Protein AF-A0A925GMM0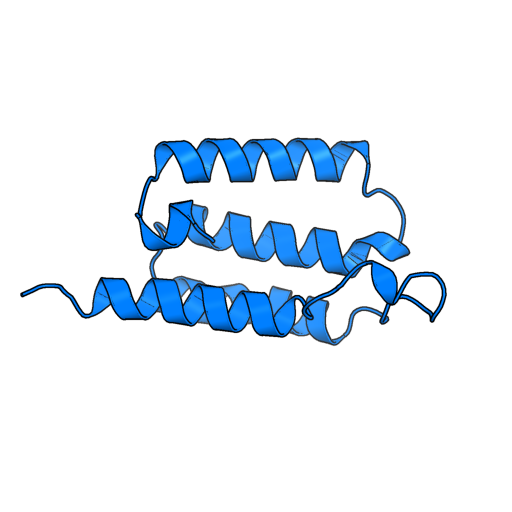-F1 (afdb_monomer_lite)

Sequence (103 aa):
LHYLRRREIDALLFRVESLRKYAGTHLKDSSSIRSKTFFKLLELTVRLDLNPGQCRLKSKYLLTRLQNAPLPGDAYAEIEIIPYEHLWDLTLKLLKEKSSRVF

Foldseek 3Di:
DVCLLVVVLVVLVVVLVVLVVCCVPPVDDLLCQLVVLLSVLSVVCSVVVNQLVSSVVVSVVSLVSNVPRDDRPPVCVVVPPDRSNVVSVVSSVSSVVVVPPPD

Structure (mmCIF, N/CA/C/O backbone):
data_AF-A0A925GMM0-F1
#
_entry.id   AF-A0A925GMM0-F1
#
loop_
_atom_site.group_PDB
_atom_site.id
_atom_site.type_symbol
_atom_site.label_atom_id
_atom_site.label_alt_id
_atom_site.label_comp_id
_atom_site.label_asym_id
_atom_site.label_entity_id
_atom_site.label_seq_id
_atom_site.pdbx_PDB_ins_code
_atom_site.Cartn_x
_atom_site.Cartn_y
_atom_site.Cartn_z
_atom_site.occupancy
_atom_site.B_iso_or_equiv
_atom_site.auth_seq_id
_atom_site.auth_comp_id
_atom_site.auth_asym_id
_atom_site.auth_atom_id
_atom_site.pdbx_PDB_model_num
ATOM 1 N N . LEU A 1 1 ? -2.738 -8.342 3.878 1.00 84.69 1 LEU A N 1
ATOM 2 C CA . LEU A 1 1 ? -4.204 -8.250 4.112 1.00 84.69 1 LEU A CA 1
ATOM 3 C C . LEU A 1 1 ? -4.674 -8.904 5.414 1.00 84.69 1 LEU A C 1
ATOM 5 O O . LEU A 1 1 ? -5.596 -8.379 6.022 1.00 84.69 1 LEU A O 1
ATOM 9 N N . HIS A 1 2 ? -4.043 -9.988 5.886 1.00 91.44 2 HIS A N 1
ATOM 10 C CA . HIS A 1 2 ? -4.378 -10.628 7.170 1.00 91.44 2 HIS A CA 1
ATOM 11 C C . HIS A 1 2 ? -4.468 -9.639 8.355 1.00 91.44 2 HIS A C 1
ATOM 13 O O . HIS A 1 2 ? -5.521 -9.532 8.979 1.00 91.44 2 HIS A O 1
ATOM 19 N N . TYR A 1 3 ? -3.407 -8.858 8.600 1.00 92.38 3 TYR A N 1
ATOM 20 C CA . TYR A 1 3 ? -3.358 -7.860 9.682 1.00 92.38 3 TYR A CA 1
ATOM 21 C C . TYR A 1 3 ? -4.368 -6.721 9.505 1.00 92.38 3 TYR A C 1
ATOM 23 O O . TYR A 1 3 ? -4.971 -6.267 10.471 1.00 92.38 3 TYR A O 1
ATOM 31 N N . LEU A 1 4 ? -4.631 -6.323 8.255 1.00 91.38 4 LEU A N 1
ATOM 32 C CA . LEU A 1 4 ? -5.642 -5.316 7.925 1.00 91.38 4 LEU A CA 1
ATOM 33 C C . LEU A 1 4 ? -7.039 -5.776 8.340 1.00 91.38 4 LEU A C 1
ATOM 35 O O . LEU A 1 4 ? -7.773 -5.038 8.991 1.00 91.38 4 LEU A O 1
ATOM 39 N N . ARG A 1 5 ? -7.380 -7.031 8.023 1.00 90.19 5 ARG A N 1
ATOM 40 C CA . ARG A 1 5 ? -8.657 -7.646 8.407 1.00 90.19 5 ARG A CA 1
ATOM 41 C C . ARG A 1 5 ? -8.844 -7.689 9.928 1.00 90.19 5 ARG A C 1
ATOM 43 O O . ARG A 1 5 ? -9.980 -7.658 10.399 1.00 90.19 5 ARG A O 1
ATOM 50 N N . ARG A 1 6 ? -7.747 -7.777 10.683 1.00 90.94 6 ARG A N 1
ATOM 51 C CA . ARG A 1 6 ? -7.727 -7.860 12.151 1.00 90.94 6 ARG A CA 1
ATOM 52 C C . ARG A 1 6 ? -7.541 -6.500 12.841 1.00 90.94 6 ARG A C 1
ATOM 54 O O . ARG A 1 6 ? -7.681 -6.440 14.052 1.00 90.94 6 ARG A O 1
ATOM 61 N N . ARG A 1 7 ? -7.278 -5.425 12.082 1.00 88.38 7 ARG A N 1
ATOM 62 C CA . ARG A 1 7 ? -6.886 -4.088 12.577 1.00 88.38 7 ARG A CA 1
ATOM 63 C C . ARG A 1 7 ? -5.745 -4.121 13.600 1.00 88.38 7 ARG A C 1
ATOM 65 O O . ARG A 1 7 ? -5.711 -3.330 14.533 1.00 88.38 7 ARG A O 1
ATOM 72 N N . GLU A 1 8 ? -4.779 -5.007 13.389 1.00 93.38 8 GLU A N 1
ATOM 73 C CA . GLU A 1 8 ? -3.558 -5.037 14.198 1.00 93.38 8 GLU A CA 1
ATOM 74 C C . GLU A 1 8 ? -2.628 -3.914 13.721 1.00 93.38 8 GLU A C 1
ATOM 76 O O . GLU A 1 8 ? -1.840 -4.101 12.792 1.00 93.38 8 GLU A O 1
ATOM 81 N N . ILE A 1 9 ? -2.794 -2.717 14.296 1.00 91.25 9 ILE A N 1
ATOM 82 C CA . ILE A 1 9 ? -2.144 -1.482 13.827 1.00 91.25 9 ILE A CA 1
ATOM 83 C C . ILE A 1 9 ? -0.623 -1.566 13.944 1.00 91.25 9 ILE A C 1
ATOM 85 O O . ILE A 1 9 ? 0.064 -1.267 12.971 1.00 91.25 9 ILE A O 1
ATOM 89 N N . ASP A 1 10 ? -0.097 -2.058 15.064 1.00 93.38 10 ASP A N 1
ATOM 90 C CA . ASP A 1 10 ? 1.353 -2.195 15.260 1.00 93.38 10 ASP A CA 1
ATOM 91 C C . ASP A 1 10 ? 1.965 -3.170 14.248 1.00 93.38 10 ASP A C 1
ATOM 93 O O . ASP A 1 10 ? 2.988 -2.889 13.620 1.00 93.38 10 ASP A O 1
ATOM 97 N N . ALA A 1 11 ? 1.278 -4.290 14.000 1.00 94.75 11 ALA A N 1
ATOM 98 C CA . ALA A 1 11 ? 1.685 -5.245 12.978 1.00 94.75 11 ALA A CA 1
ATOM 99 C C . ALA A 1 11 ? 1.628 -4.622 11.572 1.00 94.75 11 ALA A C 1
ATOM 101 O O . ALA A 1 11 ? 2.517 -4.859 10.755 1.00 94.75 11 ALA A O 1
ATOM 102 N N . LEU A 1 12 ? 0.615 -3.804 11.270 1.00 94.19 12 LEU A N 1
ATOM 103 C CA . LEU A 1 12 ? 0.520 -3.084 9.998 1.00 94.19 12 LEU A CA 1
ATOM 104 C C . LEU A 1 12 ? 1.649 -2.067 9.829 1.00 94.19 12 LEU A C 1
ATOM 106 O O . LEU A 1 12 ? 2.276 -2.055 8.770 1.00 94.19 12 LEU A O 1
ATOM 110 N N . LEU A 1 13 ? 1.932 -1.263 10.856 1.00 93.50 13 LEU A N 1
ATOM 111 C CA . LEU A 1 13 ? 3.021 -0.286 10.869 1.00 93.50 13 LEU A CA 1
ATOM 112 C C . LEU A 1 13 ? 4.362 -0.968 10.598 1.00 93.50 13 LEU A C 1
ATOM 114 O O . LEU A 1 13 ? 5.074 -0.582 9.670 1.00 93.50 13 LEU A O 1
ATOM 118 N N . PHE A 1 14 ? 4.654 -2.052 11.320 1.00 95.75 14 PHE A N 1
ATOM 119 C CA . PHE A 1 14 ? 5.879 -2.826 11.134 1.00 95.75 14 PHE A CA 1
ATOM 120 C C . PHE A 1 14 ? 6.015 -3.381 9.707 1.00 95.75 14 PHE A C 1
ATOM 122 O O . PHE A 1 14 ? 7.083 -3.315 9.087 1.00 95.75 14 PHE A O 1
ATOM 129 N N . ARG A 1 15 ? 4.928 -3.923 9.142 1.00 94.56 15 ARG A N 1
ATOM 130 C CA . ARG A 1 15 ? 4.941 -4.472 7.778 1.00 94.56 15 ARG A CA 1
ATOM 131 C C . ARG A 1 15 ? 5.095 -3.383 6.724 1.00 94.56 15 ARG A C 1
ATOM 133 O O . ARG A 1 15 ? 5.866 -3.577 5.790 1.00 94.56 15 ARG A O 1
ATOM 140 N N . VAL A 1 16 ? 4.413 -2.250 6.873 1.00 94.19 16 VAL A N 1
ATOM 141 C CA . VAL A 1 16 ? 4.556 -1.099 5.971 1.00 94.19 16 VAL A CA 1
ATOM 142 C C . VAL A 1 16 ? 5.983 -0.560 6.006 1.00 94.19 16 VAL A C 1
ATOM 144 O O . VAL A 1 16 ? 6.568 -0.305 4.953 1.00 94.19 16 VAL A O 1
ATOM 147 N N . GLU A 1 17 ? 6.593 -0.458 7.186 1.00 94.56 17 GLU A N 1
ATOM 148 C CA . GLU A 1 17 ? 7.983 -0.027 7.298 1.00 94.56 17 GLU A CA 1
ATOM 149 C C . GLU A 1 17 ? 8.948 -1.023 6.634 1.00 94.56 17 GLU A C 1
ATOM 151 O O . GLU A 1 17 ? 9.852 -0.619 5.897 1.00 94.56 17 GLU A O 1
ATOM 156 N N . SER A 1 18 ? 8.724 -2.323 6.837 1.00 95.00 18 SER A N 1
ATOM 157 C CA . SER A 1 18 ? 9.507 -3.388 6.199 1.00 95.00 18 SER A CA 1
ATOM 158 C C . SER A 1 18 ? 9.402 -3.331 4.670 1.00 95.00 18 SER A C 1
ATOM 160 O O . SER A 1 18 ? 10.417 -3.412 3.978 1.00 95.00 18 SER A O 1
ATOM 162 N N . LEU A 1 19 ? 8.196 -3.114 4.133 1.00 93.56 19 LEU A N 1
ATOM 163 C CA . LEU A 1 19 ? 7.963 -2.942 2.694 1.00 93.56 19 LEU A CA 1
ATOM 164 C C . LEU A 1 19 ? 8.669 -1.700 2.147 1.00 93.56 19 LEU A C 1
ATOM 166 O O . LEU A 1 19 ? 9.255 -1.756 1.067 1.00 93.56 19 LEU A O 1
ATOM 170 N N . ARG A 1 20 ? 8.663 -0.592 2.896 1.00 91.44 20 ARG A N 1
ATOM 171 C CA . ARG A 1 20 ? 9.373 0.637 2.520 1.00 91.44 20 ARG A CA 1
ATOM 172 C C . ARG A 1 20 ? 10.881 0.403 2.421 1.00 91.44 20 ARG A C 1
ATOM 174 O O . ARG A 1 20 ? 11.488 0.819 1.436 1.00 91.44 20 ARG A O 1
ATOM 181 N N . LYS A 1 21 ? 11.473 -0.285 3.406 1.00 94.00 21 LYS A N 1
ATOM 182 C CA . LYS A 1 21 ? 12.900 -0.657 3.400 1.00 94.00 21 LYS A CA 1
ATOM 183 C C . LYS A 1 21 ? 13.219 -1.561 2.210 1.00 94.00 21 LYS A C 1
ATOM 185 O O . LYS A 1 21 ? 14.109 -1.243 1.429 1.00 94.00 21 LYS A O 1
ATOM 190 N N . TYR A 1 22 ? 12.440 -2.625 2.018 1.00 93.31 22 TYR A N 1
ATOM 191 C CA . TYR A 1 22 ? 12.618 -3.547 0.898 1.00 93.31 22 TYR A CA 1
ATOM 192 C C . TYR A 1 22 ? 12.525 -2.834 -0.458 1.00 93.31 22 TYR A C 1
ATOM 194 O O . TYR A 1 22 ? 13.397 -3.010 -1.305 1.00 93.31 22 TYR A O 1
ATOM 202 N N . ALA A 1 23 ? 11.518 -1.977 -0.652 1.00 90.31 23 ALA A N 1
ATOM 203 C CA . ALA A 1 23 ? 11.358 -1.221 -1.889 1.00 90.31 23 ALA A CA 1
ATOM 204 C C . ALA A 1 23 ? 12.542 -0.289 -2.163 1.00 90.31 23 ALA A C 1
ATOM 206 O O . ALA A 1 23 ? 13.015 -0.235 -3.293 1.00 90.31 23 ALA A O 1
ATOM 207 N N . GLY A 1 24 ? 13.043 0.412 -1.142 1.00 89.12 24 GLY A N 1
ATOM 208 C CA . GLY A 1 24 ? 14.215 1.278 -1.285 1.00 89.12 24 GLY A CA 1
ATOM 209 C C . GLY A 1 24 ? 15.488 0.514 -1.664 1.00 89.12 24 GLY A C 1
ATOM 210 O O . GLY A 1 24 ? 16.314 1.024 -2.423 1.00 89.12 24 GLY A O 1
ATOM 211 N N . THR A 1 25 ? 15.633 -0.717 -1.174 1.00 91.50 25 THR A N 1
ATOM 212 C CA . THR A 1 25 ? 16.824 -1.539 -1.415 1.00 91.50 25 THR A CA 1
ATOM 213 C C . THR A 1 25 ? 16.762 -2.293 -2.743 1.00 91.50 25 THR A C 1
ATOM 215 O O . THR A 1 25 ? 17.737 -2.266 -3.493 1.00 91.50 25 THR A O 1
ATOM 218 N N . HIS A 1 26 ? 15.631 -2.934 -3.049 1.00 88.38 26 HIS A N 1
ATOM 219 C CA . HIS A 1 26 ? 15.535 -3.955 -4.101 1.00 88.38 26 HIS A CA 1
ATOM 220 C C . HIS A 1 26 ? 14.707 -3.532 -5.312 1.00 88.38 26 HIS A C 1
ATOM 222 O O . HIS A 1 26 ? 14.943 -4.013 -6.413 1.00 88.38 26 HIS A O 1
ATOM 228 N N . LEU A 1 27 ? 13.765 -2.608 -5.142 1.00 87.50 27 LEU A N 1
ATOM 229 C CA . LEU A 1 27 ? 12.917 -2.148 -6.231 1.00 87.50 27 LEU A CA 1
ATOM 230 C C . LEU A 1 27 ? 13.527 -0.854 -6.768 1.00 87.50 27 LEU A C 1
ATOM 232 O O . LEU A 1 27 ? 13.159 0.234 -6.341 1.00 87.50 27 LEU A O 1
ATOM 236 N N . LYS A 1 28 ? 14.499 -0.918 -7.679 1.00 82.62 28 LYS A N 1
ATOM 237 C CA . LYS A 1 28 ? 15.160 0.295 -8.219 1.00 82.62 28 LYS A CA 1
ATOM 238 C C . LYS A 1 28 ? 14.887 0.523 -9.697 1.00 82.62 28 LYS A C 1
ATOM 240 O O . LYS A 1 28 ? 14.748 1.672 -10.101 1.00 82.62 28 LYS A O 1
ATOM 245 N N . ASP A 1 29 ? 14.667 -0.545 -10.440 1.00 83.62 29 ASP A N 1
ATOM 246 C CA . ASP A 1 29 ? 14.338 -0.512 -11.859 1.00 83.62 29 ASP A CA 1
ATOM 247 C C . ASP A 1 29 ? 12.919 0.019 -12.167 1.00 83.62 29 ASP A C 1
ATOM 249 O O . ASP A 1 29 ? 12.086 0.282 -11.277 1.00 83.62 29 ASP A O 1
ATOM 253 N N . SER A 1 30 ? 12.683 0.220 -13.466 1.00 77.88 30 SER A N 1
ATOM 254 C CA . SER A 1 30 ? 11.399 0.603 -14.056 1.00 77.88 30 SER A CA 1
ATOM 255 C C . SER A 1 30 ? 10.390 -0.550 -14.064 1.00 77.88 30 SER A C 1
ATOM 257 O O . SER A 1 30 ? 9.192 -0.295 -13.952 1.00 77.88 30 SER A O 1
ATOM 259 N N . SER A 1 31 ? 10.838 -1.807 -14.099 1.00 80.62 31 SER A N 1
ATOM 260 C CA . SER A 1 31 ? 9.967 -2.987 -13.970 1.00 80.62 31 SER A CA 1
ATOM 261 C C . SER A 1 31 ? 9.264 -3.048 -12.611 1.00 80.62 31 SER A C 1
ATOM 263 O O . SER A 1 31 ? 8.139 -3.527 -12.515 1.00 80.62 31 SER A O 1
ATOM 265 N N . SER A 1 32 ? 9.847 -2.462 -11.563 1.00 88.62 32 SER A N 1
ATOM 266 C CA . SER A 1 32 ? 9.244 -2.427 -10.227 1.00 88.62 32 SER A CA 1
ATOM 267 C C . SER A 1 32 ? 8.171 -1.348 -10.019 1.00 88.62 32 SER A C 1
ATOM 269 O O . SER A 1 32 ? 7.704 -1.162 -8.890 1.00 88.62 32 SER A O 1
ATOM 271 N N . ILE A 1 33 ? 7.795 -0.566 -11.042 1.00 90.88 33 ILE A N 1
ATOM 272 C CA . ILE A 1 33 ? 6.845 0.553 -10.876 1.00 90.88 33 ILE A CA 1
ATOM 273 C C . ILE A 1 33 ? 5.521 0.075 -10.269 1.00 90.88 33 ILE A C 1
ATOM 275 O O . ILE A 1 33 ? 4.995 0.752 -9.377 1.00 90.88 33 ILE A O 1
ATOM 279 N N . ARG A 1 34 ? 5.013 -1.085 -10.696 1.00 93.25 34 ARG A N 1
ATOM 280 C CA . ARG A 1 34 ? 3.756 -1.658 -10.195 1.00 93.25 34 ARG A CA 1
ATOM 281 C C . ARG A 1 34 ? 3.845 -1.979 -8.704 1.00 93.25 34 ARG A C 1
ATOM 283 O O . ARG A 1 34 ? 3.114 -1.377 -7.915 1.00 93.25 34 ARG A O 1
ATOM 290 N N . SER A 1 35 ? 4.815 -2.796 -8.286 1.00 92.00 35 SER A N 1
ATOM 291 C CA . SER A 1 35 ? 5.000 -3.172 -6.873 1.00 92.00 35 SER A CA 1
ATOM 292 C C . SER A 1 35 ? 5.272 -1.960 -5.978 1.00 92.00 35 SER A C 1
ATOM 294 O O . SER A 1 35 ? 4.662 -1.825 -4.918 1.00 92.00 35 SER A O 1
ATOM 296 N N . LYS A 1 36 ? 6.100 -1.005 -6.430 1.00 93.44 36 LYS A N 1
ATOM 297 C CA . LYS A 1 36 ? 6.332 0.265 -5.715 1.00 93.44 36 LYS A CA 1
ATOM 298 C C . LYS A 1 36 ? 5.040 1.047 -5.503 1.00 93.44 36 LYS A C 1
ATOM 300 O O . LYS A 1 36 ? 4.811 1.594 -4.426 1.00 93.44 36 LYS A O 1
ATOM 305 N N . THR A 1 37 ? 4.225 1.156 -6.549 1.00 95.56 37 THR A N 1
ATOM 306 C CA . THR A 1 37 ? 2.978 1.923 -6.501 1.00 95.56 37 THR A CA 1
ATOM 307 C C . THR A 1 37 ? 1.971 1.240 -5.582 1.00 95.56 37 THR A C 1
ATOM 309 O O . THR A 1 37 ? 1.360 1.908 -4.748 1.00 95.56 37 THR A O 1
ATOM 312 N N . PHE A 1 38 ? 1.876 -0.090 -5.636 1.00 96.00 38 PHE A N 1
ATOM 313 C CA . PHE A 1 38 ? 1.041 -0.855 -4.719 1.00 96.00 38 PHE A CA 1
ATOM 314 C C . PHE A 1 38 ? 1.495 -0.734 -3.255 1.00 96.00 38 PHE A C 1
ATOM 316 O O . PHE A 1 38 ? 0.668 -0.526 -2.370 1.00 96.00 38 PHE A O 1
ATOM 323 N N . PHE A 1 39 ? 2.798 -0.754 -2.964 1.00 95.62 39 PHE A N 1
ATOM 324 C CA . PHE A 1 39 ? 3.277 -0.560 -1.588 1.00 95.62 39 PHE A CA 1
ATOM 325 C C . PHE A 1 39 ? 2.944 0.833 -1.047 1.00 95.62 39 PHE A C 1
ATOM 327 O O . PHE A 1 39 ? 2.549 0.954 0.111 1.00 95.62 39 PHE A O 1
ATOM 334 N N . LYS A 1 40 ? 3.009 1.873 -1.889 1.00 96.44 40 LYS A N 1
ATOM 335 C CA . LYS A 1 40 ? 2.552 3.223 -1.519 1.00 96.44 40 LYS A CA 1
ATOM 336 C C . LYS A 1 40 ? 1.053 3.270 -1.223 1.00 96.44 40 LYS A C 1
ATOM 338 O O . LYS A 1 40 ? 0.644 3.981 -0.309 1.00 96.44 40 LYS A O 1
ATOM 343 N N . LEU A 1 41 ? 0.235 2.514 -1.960 1.00 97.81 41 LEU A N 1
ATOM 344 C CA . LEU A 1 41 ? -1.192 2.369 -1.658 1.00 97.81 41 LEU A CA 1
ATOM 345 C C . LEU A 1 41 ? -1.411 1.724 -0.279 1.00 97.81 41 LEU A C 1
ATOM 347 O O . LEU A 1 41 ? -2.234 2.207 0.494 1.00 97.81 41 LEU A O 1
ATOM 351 N N . LEU A 1 42 ? -0.646 0.685 0.071 1.00 96.81 42 LEU A N 1
ATOM 352 C CA . LEU A 1 42 ? -0.723 0.056 1.396 1.00 96.81 42 LEU A CA 1
ATOM 353 C C . LEU A 1 42 ? -0.258 0.998 2.516 1.00 96.81 42 LEU A C 1
ATOM 355 O O . LEU A 1 42 ? -0.931 1.103 3.539 1.00 96.81 42 LEU A O 1
ATOM 359 N N . GLU A 1 43 ? 0.839 1.728 2.316 1.00 95.94 43 GLU A N 1
ATOM 360 C CA . GLU A 1 43 ? 1.320 2.753 3.253 1.00 95.94 43 GLU A CA 1
ATOM 361 C C . GLU A 1 43 ? 0.266 3.844 3.491 1.00 95.94 43 GLU A C 1
ATOM 363 O O . GLU A 1 43 ? 0.041 4.261 4.630 1.00 95.94 43 GLU A O 1
ATOM 368 N N . LEU A 1 44 ? -0.431 4.265 2.428 1.00 96.88 44 LEU A N 1
ATOM 369 C CA . LEU A 1 44 ? -1.507 5.249 2.508 1.00 96.88 44 LEU A CA 1
ATOM 370 C C . LEU A 1 44 ? -2.628 4.795 3.451 1.00 96.88 44 LEU A C 1
ATOM 372 O O . LEU A 1 44 ? -3.202 5.637 4.137 1.00 96.88 44 LEU A O 1
ATOM 376 N N . THR A 1 45 ? -2.921 3.490 3.526 1.00 95.62 45 THR A N 1
ATOM 377 C CA . THR A 1 45 ? -3.964 2.993 4.437 1.00 95.62 45 THR A CA 1
ATOM 378 C C . THR A 1 45 ? -3.645 3.318 5.887 1.00 95.62 45 THR A C 1
ATOM 380 O O . THR A 1 45 ? -4.506 3.835 6.593 1.00 95.62 45 THR A O 1
ATOM 383 N N . VAL A 1 46 ? -2.405 3.081 6.317 1.00 94.38 46 VAL A N 1
ATOM 384 C CA . VAL A 1 46 ? -1.978 3.323 7.698 1.00 94.38 46 VAL A CA 1
ATOM 385 C C . VAL A 1 46 ? -1.844 4.819 7.971 1.00 94.38 46 VAL A C 1
ATOM 387 O O . VAL A 1 46 ? -2.302 5.284 9.004 1.00 94.38 46 VAL A O 1
ATOM 390 N N . ARG A 1 47 ? -1.322 5.595 7.012 1.00 95.19 47 ARG A N 1
ATOM 391 C CA . ARG A 1 47 ? -1.240 7.065 7.112 1.00 95.19 47 ARG A CA 1
ATOM 392 C C . ARG A 1 47 ? -2.585 7.772 7.259 1.00 95.19 47 ARG A C 1
ATOM 394 O O . ARG A 1 47 ? -2.615 8.923 7.677 1.00 95.19 47 ARG A O 1
ATOM 401 N N . LEU A 1 48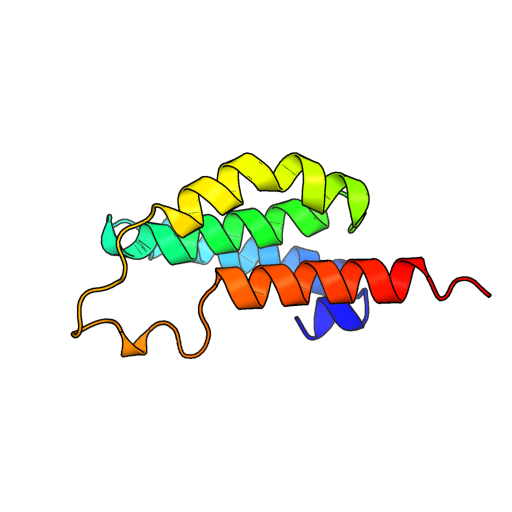 ? -3.666 7.138 6.820 1.00 95.94 48 LEU A N 1
ATOM 402 C CA . LEU A 1 48 ? -5.023 7.676 6.890 1.00 95.94 48 LEU A CA 1
ATOM 403 C C . LEU A 1 48 ? -5.855 6.967 7.960 1.00 95.94 48 LEU A C 1
ATOM 405 O O . LEU A 1 48 ? -7.076 6.892 7.818 1.00 95.94 48 LEU A O 1
ATOM 409 N N . ASP A 1 49 ? -5.198 6.389 8.969 1.00 94.19 49 ASP A N 1
ATOM 410 C CA . ASP A 1 49 ? -5.820 5.706 10.107 1.00 94.19 49 ASP A CA 1
ATOM 411 C C . ASP A 1 49 ? -6.848 4.653 9.680 1.00 94.19 49 ASP A C 1
ATOM 413 O O . ASP A 1 49 ? -7.892 4.445 10.299 1.00 94.19 49 ASP A O 1
ATOM 417 N N . LEU A 1 50 ? -6.563 3.985 8.557 1.00 94.50 50 LEU A N 1
ATOM 418 C CA . LEU A 1 50 ? -7.418 2.979 7.943 1.00 94.50 50 LEU A CA 1
ATOM 419 C C . LEU A 1 50 ? -8.845 3.484 7.628 1.00 94.50 50 LEU A C 1
ATOM 421 O O . LEU A 1 50 ? -9.793 2.688 7.600 1.00 94.50 50 LEU A O 1
ATOM 425 N N . ASN A 1 51 ? -9.015 4.789 7.385 1.00 95.06 51 ASN A N 1
ATOM 426 C CA . ASN A 1 51 ? -10.291 5.389 7.009 1.00 95.06 51 ASN A CA 1
ATOM 427 C C . ASN A 1 51 ? -10.628 5.058 5.539 1.00 95.06 51 ASN A C 1
ATOM 429 O O . ASN A 1 51 ? -9.940 5.537 4.630 1.00 95.06 51 ASN A O 1
ATOM 433 N N . PRO A 1 52 ? -11.696 4.286 5.258 1.00 94.88 52 PRO A N 1
ATOM 434 C CA . PRO A 1 52 ? -11.996 3.826 3.901 1.00 94.88 52 PRO A CA 1
ATOM 435 C C . PRO A 1 52 ? -12.330 4.965 2.926 1.00 94.88 52 PRO A C 1
ATOM 437 O O . PRO A 1 52 ? -11.979 4.880 1.747 1.00 94.88 52 PRO A O 1
ATOM 440 N N . GLY A 1 53 ? -12.996 6.026 3.395 1.00 96.19 53 GLY A N 1
ATOM 441 C CA . GLY A 1 53 ? -13.377 7.171 2.564 1.00 96.19 53 GLY A CA 1
ATOM 442 C C . GLY A 1 53 ? -12.162 7.987 2.131 1.00 96.19 53 GLY A C 1
ATOM 443 O O . GLY A 1 53 ? -11.971 8.239 0.940 1.00 96.19 53 GLY A O 1
ATOM 444 N N . GLN A 1 54 ? -11.293 8.319 3.087 1.00 97.56 54 GLN A N 1
ATOM 445 C CA . GLN A 1 54 ? -10.037 9.021 2.826 1.00 97.56 54 GLN A CA 1
ATOM 446 C C . GLN A 1 54 ? -9.099 8.179 1.959 1.00 97.56 54 GLN A C 1
ATOM 448 O O . GLN A 1 54 ? -8.535 8.708 1.001 1.00 97.56 54 GLN A O 1
ATOM 453 N N . CYS A 1 55 ? -8.976 6.874 2.234 1.00 97.69 55 CYS A N 1
ATOM 454 C CA . CYS A 1 55 ? -8.161 5.965 1.427 1.00 97.69 55 CYS A CA 1
ATOM 455 C C . CYS A 1 55 ? -8.619 5.961 -0.029 1.00 97.69 55 CYS A C 1
ATOM 457 O O . CYS A 1 55 ? -7.801 6.195 -0.910 1.00 97.69 55 CYS A O 1
ATOM 459 N N . ARG A 1 56 ? -9.921 5.779 -0.287 1.00 97.44 56 ARG A N 1
ATOM 460 C CA . ARG A 1 56 ? -10.479 5.793 -1.648 1.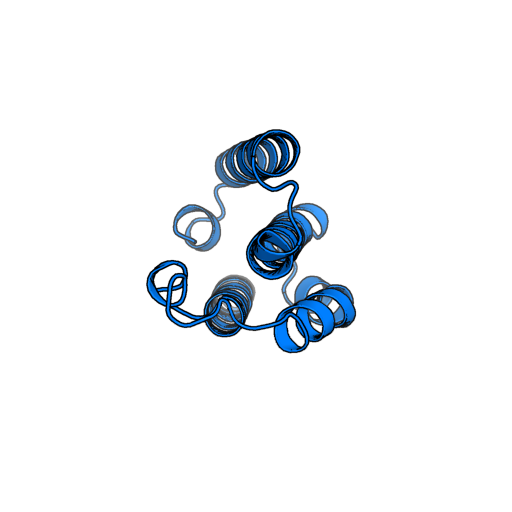00 97.44 56 ARG A CA 1
ATOM 461 C C . ARG A 1 56 ? -10.246 7.124 -2.361 1.00 97.44 56 ARG A C 1
ATOM 463 O O . ARG A 1 56 ? -9.953 7.135 -3.554 1.00 97.44 56 ARG A O 1
ATOM 470 N N . LEU A 1 57 ? -10.414 8.244 -1.658 1.00 97.94 57 LEU A N 1
ATOM 471 C CA . LEU A 1 57 ? -10.261 9.572 -2.248 1.00 97.94 57 LEU A CA 1
ATOM 472 C C . LEU A 1 57 ? -8.796 9.872 -2.586 1.00 97.94 57 LEU A C 1
ATOM 474 O O . LEU A 1 57 ? -8.490 10.263 -3.711 1.00 97.94 57 LEU A O 1
ATOM 478 N N . LYS A 1 58 ? -7.893 9.670 -1.623 1.00 98.12 58 LYS A N 1
ATOM 479 C CA . LYS A 1 58 ? -6.474 10.026 -1.747 1.00 98.12 58 LYS A CA 1
ATOM 480 C C . LYS A 1 58 ? -5.667 9.008 -2.554 1.00 98.12 58 LYS A C 1
ATOM 482 O O . LYS A 1 58 ? -4.602 9.349 -3.058 1.00 98.12 58 LYS A O 1
ATOM 487 N N . SER A 1 59 ? -6.172 7.786 -2.741 1.00 98.06 59 SER A N 1
ATOM 488 C CA . SER A 1 59 ? -5.506 6.776 -3.567 1.00 98.06 59 SER A CA 1
ATOM 489 C C . SER A 1 59 ? -5.651 7.003 -5.066 1.00 98.06 59 SER A C 1
ATOM 491 O O . SER A 1 59 ? -4.926 6.358 -5.812 1.00 98.06 59 SER A O 1
ATOM 493 N N . LYS A 1 60 ? -6.574 7.864 -5.530 1.00 98.12 60 LYS A N 1
ATOM 494 C CA . LYS A 1 60 ? -6.933 7.989 -6.958 1.00 98.12 60 LYS A CA 1
ATOM 495 C C . LYS A 1 60 ? -5.714 8.121 -7.871 1.00 98.12 60 LYS A C 1
ATOM 497 O O . LYS A 1 60 ? -5.557 7.322 -8.781 1.00 98.12 60 LYS A O 1
ATOM 502 N N . TYR A 1 61 ? -4.814 9.057 -7.570 1.00 97.56 61 TYR A N 1
ATOM 503 C CA . TYR A 1 61 ? -3.598 9.268 -8.360 1.00 97.56 61 TYR A CA 1
ATOM 504 C C . TYR A 1 61 ? -2.686 8.029 -8.393 1.00 97.56 61 TYR A C 1
ATOM 506 O O . TYR A 1 61 ? -2.182 7.654 -9.449 1.00 97.56 61 TYR A O 1
ATOM 514 N N . LEU A 1 62 ? -2.490 7.368 -7.248 1.00 98.00 62 LEU A N 1
ATOM 515 C CA . LEU A 1 62 ? -1.662 6.163 -7.168 1.00 98.00 62 LEU A CA 1
ATOM 516 C C . LEU A 1 62 ? -2.315 4.977 -7.887 1.00 98.00 62 LEU A C 1
ATOM 518 O O . LEU A 1 62 ? -1.613 4.213 -8.538 1.00 98.00 62 LEU A O 1
ATOM 522 N N . LEU A 1 63 ? -3.640 4.843 -7.813 1.00 98.00 63 LEU A N 1
ATOM 523 C CA . LEU A 1 63 ? -4.381 3.808 -8.529 1.00 98.00 63 LEU A CA 1
ATOM 524 C C . LEU A 1 63 ? -4.304 4.023 -10.043 1.00 98.00 63 LEU A C 1
ATOM 526 O O . LEU A 1 63 ? -3.976 3.091 -10.764 1.00 98.00 63 LEU A O 1
ATOM 530 N N . THR A 1 64 ? -4.503 5.253 -10.520 1.00 97.81 64 THR A N 1
ATOM 531 C CA . THR A 1 64 ? -4.326 5.590 -11.941 1.00 97.81 64 THR A CA 1
ATOM 532 C C . THR A 1 64 ? -2.896 5.319 -12.401 1.00 97.81 64 THR A C 1
ATOM 534 O O . THR A 1 64 ? -2.678 4.748 -13.464 1.00 97.81 64 THR A O 1
ATOM 537 N N . ARG A 1 65 ? -1.896 5.670 -11.584 1.00 95.94 65 ARG A N 1
ATOM 538 C CA . ARG A 1 65 ? -0.495 5.349 -11.876 1.00 95.94 65 ARG A CA 1
ATOM 539 C C . ARG A 1 65 ? -0.247 3.840 -11.955 1.00 95.94 65 ARG A C 1
ATOM 541 O O . ARG A 1 65 ? 0.556 3.426 -12.780 1.00 95.94 65 ARG A O 1
ATOM 548 N N . LEU A 1 66 ? -0.886 3.047 -11.096 1.00 95.69 66 LEU A N 1
ATOM 549 C CA . LEU A 1 66 ? -0.773 1.589 -11.103 1.00 95.69 66 LEU A CA 1
ATOM 550 C C . LEU A 1 66 ? -1.390 0.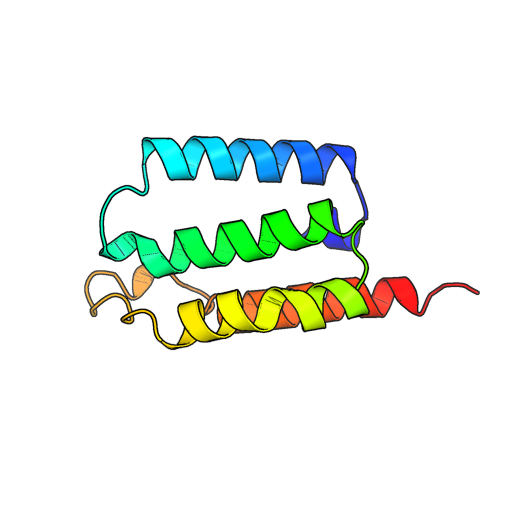997 -12.379 1.00 95.69 66 LEU A C 1
ATOM 552 O O . LEU A 1 66 ? -0.726 0.222 -13.055 1.00 95.69 66 LEU A O 1
ATOM 556 N N . GLN A 1 67 ? -2.591 1.448 -12.745 1.00 94.56 67 GLN A N 1
ATOM 557 C CA . GLN A 1 67 ? -3.305 1.023 -13.956 1.00 94.56 67 GLN A CA 1
ATOM 558 C C . GLN A 1 67 ? -2.547 1.366 -15.245 1.00 94.56 67 GLN A C 1
ATOM 560 O O . GLN A 1 67 ? -2.556 0.589 -16.192 1.00 94.56 67 GLN A O 1
ATOM 565 N N . ASN A 1 68 ? -1.874 2.519 -15.271 1.00 94.19 68 ASN A N 1
ATOM 566 C CA . ASN A 1 68 ? -1.090 2.970 -16.423 1.00 94.19 68 ASN A CA 1
ATOM 567 C C . ASN A 1 68 ? 0.347 2.432 -16.428 1.00 94.19 68 ASN A C 1
ATOM 569 O O . ASN A 1 68 ? 1.095 2.691 -17.372 1.00 94.19 68 ASN A O 1
ATOM 573 N N . ALA A 1 69 ? 0.782 1.757 -15.362 1.00 91.25 69 ALA A N 1
ATOM 574 C CA . ALA A 1 69 ? 2.114 1.182 -15.327 1.00 91.25 69 ALA A CA 1
ATOM 575 C C . ALA A 1 69 ? 2.173 0.003 -16.308 1.00 91.25 69 ALA A C 1
ATOM 577 O O . ALA A 1 69 ? 1.236 -0.800 -16.331 1.00 91.25 69 ALA A O 1
ATOM 578 N N . PRO A 1 70 ? 3.262 -0.122 -17.088 1.00 85.75 70 PRO A N 1
ATOM 579 C CA . PRO A 1 70 ? 3.395 -1.211 -18.040 1.00 85.75 70 PRO A CA 1
ATOM 580 C C . PRO A 1 70 ? 3.231 -2.535 -17.304 1.00 85.75 70 PRO A C 1
ATOM 582 O O . PRO A 1 70 ? 3.815 -2.732 -16.230 1.00 85.75 70 PRO A O 1
ATOM 585 N N . LEU A 1 71 ? 2.412 -3.419 -17.873 1.00 77.69 71 LEU A N 1
ATOM 586 C CA . LEU A 1 71 ? 2.348 -4.784 -17.388 1.00 77.69 71 LEU A CA 1
ATOM 587 C C . LEU A 1 71 ? 3.754 -5.382 -17.481 1.00 77.69 71 LEU A C 1
ATOM 589 O O . LEU A 1 71 ? 4.496 -5.066 -18.421 1.00 77.69 71 LEU A O 1
ATOM 593 N N . PRO A 1 72 ? 4.148 -6.215 -16.511 1.00 71.00 72 PRO A N 1
ATOM 594 C CA . PRO A 1 72 ? 5.362 -6.984 -16.675 1.00 71.00 72 PRO A CA 1
ATOM 595 C C . PRO A 1 72 ? 5.198 -7.811 -17.961 1.00 71.00 72 PRO A C 1
ATOM 597 O O . PRO A 1 72 ? 4.145 -8.416 -18.157 1.00 71.00 72 PRO A O 1
ATOM 600 N N . GLY A 1 73 ? 6.184 -7.788 -18.865 1.00 65.69 73 GLY A N 1
ATOM 601 C CA . GLY A 1 73 ? 6.145 -8.649 -20.058 1.00 65.69 73 GLY A CA 1
ATOM 602 C C . GLY A 1 73 ? 6.041 -10.127 -19.661 1.00 65.69 73 GLY A C 1
ATOM 603 O O . GLY A 1 73 ? 6.241 -10.445 -18.493 1.00 65.69 73 GLY A O 1
ATOM 604 N N . ASP A 1 74 ? 5.776 -11.035 -20.604 1.00 62.34 74 ASP A N 1
ATOM 605 C CA . ASP A 1 74 ? 5.478 -12.453 -20.308 1.00 62.34 74 ASP A CA 1
ATOM 606 C C . ASP A 1 74 ? 6.487 -13.131 -19.359 1.00 62.34 74 ASP A C 1
ATOM 608 O O . ASP A 1 74 ? 6.094 -13.905 -18.492 1.00 62.34 74 ASP A O 1
ATOM 612 N N . ALA A 1 75 ? 7.771 -12.756 -19.423 1.00 59.69 75 ALA A N 1
ATOM 613 C CA . ALA A 1 75 ? 8.828 -13.232 -18.516 1.00 59.69 75 ALA A CA 1
ATOM 614 C C . ALA A 1 75 ? 8.627 -12.868 -17.026 1.00 59.69 75 ALA A C 1
ATOM 616 O O . ALA A 1 75 ? 9.288 -13.412 -16.148 1.00 59.69 75 ALA A O 1
ATOM 617 N N . TYR A 1 76 ? 7.738 -11.923 -16.740 1.00 59.56 76 TYR A N 1
ATOM 618 C CA . TYR A 1 76 ? 7.421 -11.394 -15.420 1.00 59.56 76 TYR A CA 1
ATOM 619 C C . TYR A 1 76 ? 5.916 -11.449 -15.113 1.00 59.56 76 TYR A C 1
ATOM 621 O O . TYR A 1 76 ? 5.505 -11.014 -14.036 1.00 59.56 76 TYR A O 1
ATOM 629 N N . ALA A 1 77 ? 5.088 -11.986 -16.017 1.00 57.12 77 ALA A N 1
ATOM 630 C CA . ALA A 1 77 ? 3.664 -12.216 -15.766 1.00 57.12 77 ALA A CA 1
ATOM 631 C C . ALA A 1 77 ? 3.443 -13.132 -14.542 1.00 57.12 77 ALA A C 1
ATOM 633 O O . ALA A 1 77 ? 2.433 -13.019 -13.853 1.00 57.12 77 ALA A O 1
ATOM 634 N N . GLU A 1 78 ? 4.437 -13.957 -14.199 1.00 56.91 78 GLU A N 1
ATOM 635 C CA . GLU A 1 78 ? 4.462 -14.786 -12.987 1.00 56.91 78 GLU A CA 1
ATOM 636 C C . GLU A 1 78 ? 4.604 -13.989 -11.672 1.00 56.91 78 GLU A C 1
ATOM 638 O O . GLU A 1 78 ? 4.355 -14.531 -10.595 1.00 56.91 78 GLU A O 1
ATOM 643 N N . ILE A 1 79 ? 4.977 -12.701 -11.719 1.00 69.25 79 ILE A N 1
ATOM 644 C CA . ILE A 1 79 ? 5.161 -11.871 -10.513 1.00 69.25 79 ILE A CA 1
ATOM 645 C C . ILE A 1 79 ? 3.822 -11.579 -9.820 1.00 69.25 79 ILE A C 1
ATOM 647 O O . ILE A 1 79 ? 3.755 -11.505 -8.588 1.00 69.25 79 ILE A O 1
ATOM 651 N N . GLU A 1 80 ? 2.748 -11.387 -10.588 1.00 80.75 80 GLU A N 1
ATOM 652 C CA . GLU A 1 80 ? 1.433 -11.019 -10.063 1.00 80.75 80 GLU A CA 1
ATOM 653 C C . GLU A 1 80 ? 0.436 -12.168 -10.236 1.00 80.75 80 GLU A C 1
ATOM 655 O O . GLU A 1 80 ? -0.300 -12.229 -11.213 1.00 80.75 80 GLU A O 1
ATOM 660 N N . ILE A 1 81 ? 0.336 -13.044 -9.229 1.00 83.69 81 ILE A N 1
ATOM 661 C CA . ILE A 1 81 ? -0.724 -14.074 -9.173 1.00 83.69 81 ILE A CA 1
ATOM 662 C C . ILE A 1 81 ? -2.117 -13.419 -9.192 1.00 83.69 8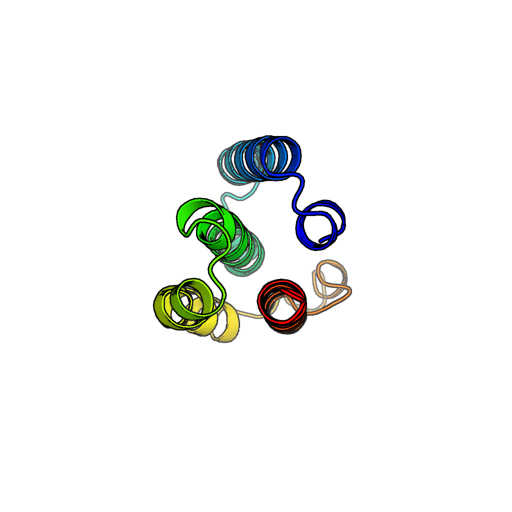1 ILE A C 1
ATOM 664 O O . ILE A 1 81 ? -3.074 -13.946 -9.755 1.00 83.69 81 ILE A O 1
ATOM 668 N N . ILE A 1 82 ? -2.234 -12.258 -8.543 1.00 87.38 82 ILE A N 1
ATOM 669 C CA . ILE A 1 82 ? -3.428 -11.416 -8.548 1.00 87.38 82 ILE A CA 1
ATOM 670 C C . ILE A 1 82 ? -2.975 -9.999 -8.905 1.00 87.38 82 ILE A C 1
ATOM 672 O O . ILE A 1 82 ? -2.110 -9.473 -8.192 1.00 87.38 82 ILE A O 1
ATOM 676 N N . PRO A 1 83 ? -3.581 -9.355 -9.921 1.00 91.25 83 PRO A N 1
ATOM 677 C CA . PRO A 1 83 ? -3.294 -7.965 -10.244 1.00 91.25 83 PRO A CA 1
ATOM 678 C C . PRO A 1 83 ? -3.428 -7.063 -9.019 1.00 91.25 83 PRO A C 1
ATOM 680 O O . PRO A 1 83 ? -4.383 -7.168 -8.235 1.00 91.25 83 PRO A O 1
ATOM 683 N N . TYR A 1 84 ? -2.479 -6.153 -8.835 1.00 94.62 84 TYR A N 1
ATOM 684 C CA . TYR A 1 84 ? -2.461 -5.277 -7.662 1.00 94.62 84 TYR A CA 1
ATOM 685 C C . TYR A 1 84 ? -3.682 -4.356 -7.557 1.00 94.62 84 TYR A C 1
ATOM 687 O O . TYR A 1 84 ? -4.077 -3.987 -6.451 1.00 94.62 84 TYR A O 1
ATOM 695 N N . GLU A 1 85 ? -4.324 -4.029 -8.674 1.00 95.62 85 GLU A N 1
ATOM 696 C CA . GLU A 1 85 ? -5.590 -3.304 -8.728 1.00 95.62 85 GLU A CA 1
ATOM 697 C C . GLU A 1 85 ? -6.697 -4.085 -8.003 1.00 95.62 85 GLU A C 1
ATOM 699 O O . GLU A 1 85 ? -7.401 -3.533 -7.155 1.00 95.62 85 GLU A O 1
ATOM 704 N N . HIS A 1 86 ? -6.787 -5.397 -8.240 1.00 95.62 86 HIS A N 1
ATOM 705 C CA . HIS A 1 86 ? -7.754 -6.264 -7.564 1.00 95.62 86 HIS A CA 1
ATOM 706 C C . HIS A 1 86 ? -7.434 -6.413 -6.072 1.00 95.62 86 HIS A C 1
ATOM 708 O O . HIS A 1 86 ? -8.337 -6.409 -5.229 1.00 95.62 86 HIS A O 1
ATOM 714 N N . LEU A 1 87 ? -6.147 -6.499 -5.714 1.00 95.94 87 LEU A N 1
ATOM 715 C CA . LEU A 1 87 ? -5.735 -6.494 -4.308 1.00 95.94 87 LEU A CA 1
ATOM 716 C C . LEU A 1 87 ? -6.064 -5.166 -3.620 1.00 95.94 87 LEU A C 1
ATOM 718 O O . LEU A 1 87 ? -6.424 -5.159 -2.438 1.00 95.94 87 LEU A O 1
ATOM 722 N N . TRP A 1 88 ? -5.971 -4.043 -4.330 1.00 97.75 88 TRP A N 1
ATOM 723 C CA . TRP A 1 88 ? -6.370 -2.742 -3.806 1.00 97.75 88 TRP A CA 1
ATOM 724 C C . TRP A 1 88 ? -7.882 -2.654 -3.588 1.00 97.75 88 TRP A C 1
ATOM 726 O O . TRP A 1 88 ? -8.325 -2.225 -2.521 1.00 97.75 88 TRP A O 1
ATOM 736 N N . ASP A 1 89 ? -8.686 -3.149 -4.526 1.00 97.19 89 ASP A N 1
ATOM 737 C CA . ASP A 1 89 ? -10.136 -3.226 -4.342 1.00 97.19 89 ASP A CA 1
ATOM 738 C C . ASP A 1 89 ? -10.513 -4.093 -3.138 1.00 97.19 89 ASP A C 1
ATOM 740 O O . ASP A 1 89 ? -11.361 -3.702 -2.329 1.00 97.19 89 ASP A O 1
ATOM 744 N N . LEU A 1 90 ? -9.844 -5.236 -2.956 1.00 96.38 90 LEU A N 1
ATOM 745 C CA . LEU A 1 90 ? -10.009 -6.070 -1.765 1.00 96.38 90 LEU A CA 1
ATOM 746 C C . LEU A 1 90 ? -9.592 -5.325 -0.487 1.00 96.38 90 LEU A C 1
ATOM 748 O O . LEU A 1 90 ? -10.284 -5.402 0.528 1.00 96.38 90 LEU A O 1
ATOM 752 N N . THR A 1 91 ? -8.502 -4.561 -0.536 1.00 96.81 91 THR A N 1
ATOM 753 C CA . THR A 1 91 ? -8.046 -3.709 0.574 1.00 96.81 91 THR A CA 1
ATOM 754 C C . THR A 1 91 ? -9.137 -2.714 0.978 1.00 96.81 91 THR A C 1
ATOM 756 O O . THR A 1 91 ? -9.504 -2.646 2.151 1.00 96.81 91 THR A O 1
ATOM 759 N N . LEU A 1 92 ? -9.722 -1.993 0.016 1.00 97.00 92 LEU A N 1
ATOM 760 C CA . LEU A 1 92 ? -10.808 -1.040 0.266 1.00 97.00 92 LEU A CA 1
ATOM 761 C C . LEU A 1 92 ? -12.084 -1.716 0.789 1.00 97.00 92 LEU A C 1
ATOM 763 O O . LEU A 1 92 ? -12.753 -1.152 1.660 1.00 97.00 92 LEU A O 1
ATOM 767 N N . LYS A 1 93 ? -12.425 -2.912 0.289 1.00 96.00 93 LYS A N 1
ATOM 768 C CA . LYS A 1 93 ? -13.557 -3.709 0.794 1.00 96.00 93 LYS A CA 1
ATOM 769 C C . LYS A 1 93 ? -13.361 -4.067 2.267 1.00 96.00 93 LYS A C 1
ATOM 771 O O . LYS A 1 93 ? -14.236 -3.767 3.074 1.00 96.00 93 LYS A O 1
ATOM 776 N N . LEU A 1 94 ? -12.185 -4.577 2.639 1.00 95.06 94 LEU A N 1
ATOM 777 C CA . LEU A 1 94 ? -11.850 -4.911 4.030 1.00 95.06 94 LEU A CA 1
ATOM 778 C C . LEU A 1 94 ? -11.913 -3.688 4.959 1.00 95.06 94 LEU A C 1
ATOM 780 O O . LEU A 1 94 ? -12.433 -3.779 6.073 1.00 95.06 94 LEU A O 1
ATOM 784 N N . LEU A 1 95 ? -11.422 -2.532 4.497 1.00 94.12 95 LEU A N 1
ATOM 785 C CA . LEU A 1 95 ? -11.510 -1.275 5.247 1.00 94.12 95 LEU A CA 1
ATOM 786 C C . LEU A 1 95 ? -12.968 -0.849 5.487 1.00 94.12 95 LEU A C 1
ATOM 788 O O . LEU A 1 95 ? -13.302 -0.393 6.584 1.00 94.12 95 LEU A O 1
ATOM 792 N N . LYS A 1 96 ? -13.839 -1.016 4.479 1.00 93.38 96 LYS A N 1
ATOM 793 C CA . LYS A 1 96 ? -15.265 -0.666 4.557 1.00 93.38 96 LYS A CA 1
ATOM 794 C C . LYS A 1 96 ? -16.046 -1.629 5.451 1.00 93.38 96 LYS A C 1
ATOM 796 O O . LYS A 1 96 ? -16.764 -1.166 6.330 1.00 93.38 96 LYS A O 1
ATOM 801 N N . GLU A 1 97 ? -15.872 -2.940 5.285 1.00 89.75 97 GLU A N 1
ATOM 802 C CA . GLU A 1 97 ? -16.569 -3.967 6.077 1.00 89.75 97 GLU A CA 1
ATOM 803 C C . GLU A 1 97 ? -16.411 -3.755 7.584 1.00 89.75 97 GLU A C 1
ATOM 805 O O . GLU A 1 97 ? -17.351 -3.961 8.346 1.00 89.75 97 GLU A O 1
ATOM 810 N N . LYS A 1 98 ? -15.229 -3.319 8.028 1.00 76.81 98 LYS A N 1
ATOM 811 C CA . LYS A 1 98 ? -14.966 -3.041 9.443 1.00 76.81 98 LYS A CA 1
ATOM 812 C C . LYS A 1 98 ? -15.457 -1.675 9.905 1.00 76.81 98 LYS A C 1
ATOM 814 O O . LYS A 1 98 ? -15.668 -1.510 11.097 1.00 76.81 98 LYS A O 1
ATOM 819 N N . SER A 1 99 ? -15.642 -0.715 9.001 1.00 71.25 99 SER A N 1
ATOM 820 C CA . SER A 1 99 ? -16.291 0.560 9.331 1.00 71.25 99 SER A CA 1
ATOM 821 C C . SER A 1 99 ? -17.793 0.394 9.576 1.00 71.25 99 SER A C 1
ATOM 823 O O . SER A 1 99 ? -18.373 1.199 10.289 1.00 71.25 99 SER A O 1
ATOM 825 N N . SER A 1 100 ? -18.418 -0.632 8.988 1.00 63.53 100 SER A N 1
ATOM 826 C CA . SER A 1 100 ? -19.862 -0.892 9.084 1.00 63.53 100 SER A CA 1
ATOM 827 C C . SER A 1 100 ? -20.266 -1.848 10.215 1.00 63.53 100 SER A C 1
ATOM 829 O O . SER A 1 100 ? -21.452 -2.086 10.393 1.00 63.53 100 SER A O 1
ATOM 831 N N . ARG A 1 101 ? -19.311 -2.415 10.970 1.00 59.56 101 ARG A N 1
ATOM 832 C CA . ARG A 1 101 ? -19.574 -3.335 12.100 1.00 59.56 101 ARG A CA 1
ATOM 833 C C . ARG A 1 101 ? -19.530 -2.650 13.471 1.00 59.56 101 ARG A C 1
ATOM 835 O O . ARG A 1 101 ? -19.205 -3.297 14.458 1.00 59.56 101 ARG A O 1
ATOM 842 N N . VAL A 1 102 ? -19.819 -1.353 13.529 1.00 46.88 102 VAL A N 1
ATOM 843 C CA . VAL A 1 102 ? -20.090 -0.681 14.80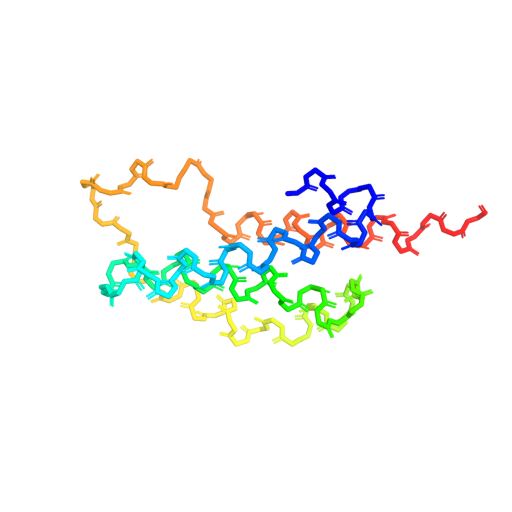3 1.00 46.88 102 VAL A CA 1
ATOM 844 C C . VAL A 1 102 ? -21.571 -0.906 15.111 1.00 46.88 102 VAL A C 1
ATOM 846 O O . VAL A 1 102 ? -22.415 -0.163 14.621 1.00 46.88 102 VAL A O 1
ATOM 849 N N . PHE A 1 103 ? -21.858 -1.983 15.840 1.00 38.62 103 PHE A N 1
ATOM 850 C CA . PHE A 1 103 ? -23.103 -2.216 16.571 1.00 38.62 103 PHE A CA 1
ATOM 851 C C . PHE A 1 103 ? -22.724 -2.746 17.948 1.00 38.62 103 PHE A C 1
ATOM 853 O O . PHE A 1 103 ? -21.858 -3.652 17.986 1.00 38.62 103 PHE A O 1
#

Secondary structure (DSSP, 8-state):
-HHHHHT-HHHHHHHHHHHHHHHHHH--SSTTHHHHHHHHHHHHHHHTTT-HHHHHHHTHHHHHHHHTSPPPPGGGGGG-SS-HHHHHHHHHHHHHHHHS---

Radius of gyration: 14.05 Å; chains: 1; bounding box: 40×25×37 Å

pLDDT: mean 88.75, std 12.24, range [38.62, 98.12]